Protein AF-A0AAP0NXP0-F1 (afdb_monomer_lite)

Radius of gyration: 33.5 Å; chains: 1; bounding box: 121×36×54 Å

Structure (mmCIF, N/CA/C/O backbone):
data_AF-A0AAP0NXP0-F1
#
_entry.id   AF-A0AAP0NXP0-F1
#
loop_
_atom_site.group_PDB
_atom_site.id
_atom_site.type_symbol
_atom_site.label_atom_id
_atom_site.label_alt_id
_atom_site.label_comp_id
_atom_site.label_asym_id
_atom_site.label_entity_id
_atom_site.label_seq_id
_atom_site.pdbx_PDB_ins_code
_atom_site.Cartn_x
_atom_site.Cartn_y
_atom_site.Cartn_z
_atom_site.occupancy
_atom_site.B_iso_or_equiv
_atom_site.auth_seq_id
_atom_site.auth_comp_id
_atom_site.auth_asym_id
_atom_site.auth_atom_id
_atom_site.pdbx_PDB_model_num
ATOM 1 N N . MET A 1 1 ? 29.592 8.473 13.192 1.00 38.12 1 MET A N 1
ATOM 2 C CA . MET A 1 1 ? 28.139 8.223 13.329 1.00 38.12 1 MET A CA 1
ATOM 3 C C . MET A 1 1 ? 27.803 7.054 12.417 1.00 38.12 1 MET A C 1
ATOM 5 O O . MET A 1 1 ? 28.050 7.174 11.227 1.00 38.12 1 MET A O 1
ATOM 9 N N . GLY A 1 2 ? 27.365 5.913 12.953 1.00 43.28 2 GLY A N 1
ATOM 10 C CA . GLY A 1 2 ? 27.017 4.746 12.135 1.00 43.28 2 GLY A CA 1
ATOM 11 C C . GLY A 1 2 ? 25.608 4.898 11.571 1.00 43.28 2 GLY A C 1
ATOM 12 O O . GLY A 1 2 ? 24.648 4.949 12.336 1.00 43.28 2 GLY A O 1
ATOM 13 N N . VAL A 1 3 ? 25.481 5.012 10.252 1.00 46.00 3 VAL A N 1
ATOM 14 C CA . VAL A 1 3 ? 24.191 4.896 9.564 1.00 46.00 3 VAL A CA 1
ATOM 15 C C . VAL A 1 3 ? 23.889 3.404 9.490 1.00 46.00 3 VAL A C 1
ATOM 17 O O . VAL A 1 3 ? 24.559 2.679 8.763 1.00 46.00 3 VAL A O 1
ATOM 20 N N . GLY A 1 4 ? 22.953 2.923 10.310 1.00 47.12 4 GLY A N 1
ATOM 21 C CA . GLY A 1 4 ? 22.489 1.541 10.207 1.00 47.12 4 GLY A CA 1
ATOM 22 C C . GLY A 1 4 ? 21.926 1.298 8.808 1.00 47.12 4 GLY A C 1
ATOM 23 O O . GLY A 1 4 ? 21.149 2.117 8.313 1.00 47.12 4 GLY A O 1
ATOM 24 N N . SER A 1 5 ? 22.345 0.209 8.163 1.00 49.41 5 SER A N 1
ATOM 25 C CA . SER A 1 5 ? 21.818 -0.188 6.858 1.00 49.41 5 SER A CA 1
ATOM 26 C C . SER A 1 5 ? 20.296 -0.361 6.949 1.00 49.41 5 SER A C 1
ATOM 28 O O . SER A 1 5 ? 19.814 -0.937 7.931 1.00 49.41 5 SER A O 1
ATOM 30 N N . PRO A 1 6 ? 19.516 0.136 5.974 1.00 58.66 6 PRO A N 1
ATOM 31 C CA . PRO A 1 6 ? 18.074 -0.044 5.996 1.00 58.66 6 PRO A CA 1
ATOM 32 C C . PRO A 1 6 ? 17.738 -1.539 5.971 1.00 58.66 6 PRO A C 1
ATOM 34 O O . PRO A 1 6 ? 18.286 -2.297 5.174 1.00 58.66 6 PRO A O 1
ATOM 37 N N . ILE A 1 7 ? 16.826 -1.972 6.841 1.00 62.41 7 ILE A N 1
ATOM 38 C CA . ILE A 1 7 ? 16.258 -3.319 6.751 1.00 62.41 7 ILE A CA 1
ATOM 39 C C . ILE A 1 7 ? 15.279 -3.295 5.577 1.00 62.41 7 ILE A C 1
ATOM 41 O O . ILE A 1 7 ? 14.253 -2.611 5.625 1.00 62.41 7 ILE A O 1
ATOM 45 N N . HIS A 1 8 ? 15.630 -3.998 4.504 1.00 68.88 8 HIS A N 1
ATOM 46 C CA . HIS A 1 8 ? 14.837 -4.072 3.284 1.00 68.88 8 HIS A CA 1
ATOM 47 C C . HIS A 1 8 ? 13.877 -5.264 3.347 1.00 68.88 8 HIS A C 1
ATOM 49 O O . HIS A 1 8 ? 14.287 -6.375 3.682 1.00 68.88 8 HIS A O 1
ATOM 55 N N . GLY A 1 9 ? 12.602 -5.041 3.014 1.00 73.75 9 GLY A N 1
ATOM 56 C CA . GLY A 1 9 ? 11.679 -6.141 2.733 1.00 73.75 9 GLY A CA 1
ATOM 57 C C . GLY A 1 9 ? 12.034 -6.860 1.421 1.00 73.75 9 GLY A C 1
ATOM 58 O O . GLY A 1 9 ? 12.839 -6.341 0.639 1.00 73.75 9 GLY A O 1
ATOM 59 N N . PRO A 1 10 ? 11.435 -8.034 1.149 1.00 83.94 10 PRO A N 1
ATOM 60 C CA . PRO A 1 10 ? 11.622 -8.726 -0.122 1.00 83.94 10 PRO A CA 1
ATOM 61 C C . PRO A 1 10 ? 11.192 -7.838 -1.298 1.00 83.94 10 PRO A C 1
ATOM 63 O O . PRO A 1 10 ? 10.231 -7.070 -1.200 1.00 83.94 10 PRO A O 1
ATOM 66 N N . SER A 1 11 ? 11.913 -7.945 -2.415 1.00 89.88 11 SER A N 1
ATOM 67 C CA . SER A 1 11 ? 11.573 -7.223 -3.645 1.00 89.88 11 SER A CA 1
ATOM 68 C C . SER A 1 11 ? 10.370 -7.876 -4.317 1.00 89.88 11 SER A C 1
ATOM 70 O O . SER A 1 11 ? 10.279 -9.100 -4.386 1.00 89.88 11 SER A O 1
ATOM 72 N N . ILE A 1 12 ? 9.449 -7.057 -4.819 1.00 93.25 12 ILE A N 1
ATOM 73 C CA . ILE A 1 12 ? 8.268 -7.501 -5.562 1.00 93.25 12 ILE A CA 1
ATOM 74 C C . ILE A 1 12 ? 8.449 -7.091 -7.017 1.00 93.25 12 ILE A C 1
ATOM 76 O O . ILE A 1 12 ? 8.585 -5.905 -7.309 1.00 93.25 12 ILE A O 1
ATOM 80 N N . TYR A 1 13 ? 8.443 -8.059 -7.928 1.00 94.50 13 TYR A N 1
ATOM 81 C CA . TYR A 1 13 ? 8.565 -7.795 -9.358 1.00 94.50 13 TYR A CA 1
ATOM 82 C C . TYR A 1 13 ? 7.247 -7.289 -9.941 1.00 94.50 13 TYR A C 1
ATOM 84 O O . TYR A 1 13 ? 6.171 -7.785 -9.610 1.00 94.50 13 TYR A O 1
ATOM 92 N N . LEU A 1 14 ? 7.346 -6.280 -10.802 1.00 93.75 14 LEU A N 1
ATOM 93 C CA . LEU A 1 14 ? 6.221 -5.672 -11.495 1.00 93.75 14 LEU A CA 1
ATOM 94 C C . LEU A 1 14 ? 6.257 -6.113 -12.953 1.00 93.75 14 LEU A C 1
ATOM 96 O O . LEU A 1 14 ? 7.233 -5.845 -13.659 1.00 93.75 14 LEU A O 1
ATOM 100 N N . ALA A 1 15 ? 5.193 -6.784 -13.383 1.00 94.19 15 ALA A N 1
ATOM 101 C CA . ALA A 1 15 ? 5.030 -7.246 -14.750 1.00 94.19 15 ALA A CA 1
ATOM 102 C C . ALA A 1 15 ? 3.886 -6.504 -15.447 1.00 94.19 15 ALA A C 1
ATOM 104 O O . ALA A 1 15 ? 2.864 -6.204 -14.828 1.00 94.19 15 ALA A O 1
ATOM 105 N N . SER A 1 16 ? 4.065 -6.237 -16.736 1.00 93.62 16 SER A N 1
ATOM 106 C CA . SER A 1 16 ? 3.032 -5.730 -17.639 1.00 93.62 16 SER A CA 1
ATOM 107 C C . SER A 1 16 ? 3.140 -6.500 -18.946 1.00 93.62 16 SER A C 1
ATOM 109 O O . SER A 1 16 ? 4.246 -6.763 -19.403 1.00 93.62 16 SER A O 1
ATOM 111 N N . GLU A 1 17 ? 2.007 -6.905 -19.520 1.00 95.25 17 GLU A N 1
ATOM 112 C CA . GLU A 1 17 ? 1.972 -7.652 -20.793 1.00 95.25 17 GLU A CA 1
ATOM 113 C C . GLU A 1 17 ? 2.834 -8.936 -20.794 1.00 95.25 17 GLU A C 1
ATOM 115 O O . GLU A 1 17 ? 3.349 -9.365 -21.819 1.00 95.25 17 GLU A O 1
ATOM 120 N N . GLY A 1 18 ? 2.996 -9.569 -19.625 1.00 93.81 18 GLY A N 1
ATOM 121 C CA . GLY A 1 18 ? 3.809 -10.781 -19.464 1.00 93.81 18 GLY A CA 1
ATOM 122 C C . GLY A 1 18 ? 5.320 -10.538 -19.350 1.00 93.81 18 GLY A C 1
ATOM 123 O O . GLY A 1 18 ? 6.060 -11.493 -19.126 1.00 93.81 18 GLY A O 1
ATOM 124 N N . GLU A 1 19 ? 5.787 -9.290 -19.433 1.00 94.81 19 GLU A N 1
ATOM 125 C CA . GLU A 1 19 ? 7.197 -8.916 -19.278 1.00 94.81 19 GLU A CA 1
ATOM 126 C C . GLU A 1 19 ? 7.449 -8.279 -17.902 1.00 94.81 19 GLU A C 1
ATOM 128 O O . GLU A 1 19 ? 6.686 -7.425 -17.444 1.00 94.81 19 GLU A O 1
ATOM 133 N N . ILE A 1 20 ? 8.537 -8.669 -17.225 1.00 95.75 20 ILE A N 1
ATOM 134 C CA . ILE A 1 20 ? 8.960 -8.034 -15.968 1.00 95.75 20 ILE A CA 1
ATOM 135 C C . ILE A 1 20 ? 9.642 -6.707 -16.299 1.00 95.75 20 ILE A C 1
ATOM 137 O O . ILE A 1 20 ? 10.770 -6.675 -16.788 1.00 95.75 20 ILE A O 1
ATOM 141 N N . MET A 1 21 ? 8.974 -5.602 -15.984 1.00 94.88 21 MET A N 1
ATOM 142 C CA . MET A 1 21 ? 9.464 -4.261 -16.308 1.00 94.88 21 MET A CA 1
ATOM 143 C C . MET A 1 21 ? 10.273 -3.632 -15.169 1.00 94.88 21 MET A C 1
ATOM 145 O O . MET A 1 21 ? 11.148 -2.796 -15.404 1.00 94.88 21 MET A O 1
ATOM 149 N N . GLY A 1 22 ? 9.993 -4.017 -13.922 1.00 95.25 22 GLY A N 1
ATOM 150 C CA . GLY A 1 22 ? 10.597 -3.373 -12.764 1.00 95.25 22 GLY A CA 1
ATOM 151 C C . GLY A 1 22 ? 10.518 -4.171 -11.473 1.00 95.25 22 GLY A C 1
ATOM 152 O O . GLY A 1 22 ? 9.931 -5.249 -11.401 1.00 95.25 22 GLY A O 1
ATOM 153 N N . GLU A 1 23 ? 11.104 -3.601 -10.430 1.00 96.44 23 GLU A N 1
ATOM 154 C CA . GLU A 1 23 ? 11.010 -4.077 -9.056 1.00 96.44 23 GLU A CA 1
ATOM 155 C C . GLU A 1 23 ? 10.461 -2.975 -8.145 1.00 96.44 23 GLU A C 1
ATOM 157 O O . GLU A 1 23 ? 10.728 -1.785 -8.328 1.00 96.44 23 GLU A O 1
ATOM 162 N N . ARG A 1 24 ? 9.696 -3.388 -7.136 1.00 95.75 24 ARG A N 1
ATOM 163 C CA . ARG A 1 24 ? 9.242 -2.563 -6.023 1.00 95.75 24 ARG A CA 1
ATOM 164 C C . ARG A 1 24 ? 9.875 -3.066 -4.734 1.00 95.75 24 ARG A C 1
ATOM 166 O O . ARG A 1 24 ? 9.723 -4.238 -4.389 1.00 95.75 24 ARG A O 1
ATOM 173 N N . ARG A 1 25 ? 10.491 -2.166 -3.970 1.00 93.75 25 ARG A N 1
ATOM 174 C CA . ARG A 1 25 ? 10.984 -2.421 -2.610 1.00 93.75 25 ARG A CA 1
ATOM 175 C C . ARG A 1 25 ? 10.234 -1.561 -1.608 1.00 93.75 25 ARG A C 1
ATOM 177 O O . ARG A 1 25 ? 10.026 -0.373 -1.837 1.00 93.75 25 ARG A O 1
ATOM 184 N N . SER A 1 26 ? 9.845 -2.153 -0.486 1.00 91.50 26 SER A N 1
ATOM 185 C CA . SER A 1 26 ? 9.224 -1.426 0.622 1.00 91.50 26 SER A CA 1
ATOM 186 C C . SER A 1 26 ? 10.246 -1.192 1.731 1.00 91.50 26 SER A C 1
ATOM 188 O O . SER A 1 26 ? 10.921 -2.116 2.188 1.00 91.50 26 SER A O 1
ATOM 190 N N . LEU A 1 27 ? 10.342 0.060 2.163 1.00 88.94 27 LEU A N 1
ATOM 191 C CA . LEU A 1 27 ? 11.265 0.553 3.175 1.00 88.94 27 LEU A CA 1
ATOM 192 C C . LEU A 1 27 ? 10.460 1.147 4.325 1.00 88.94 27 LEU A C 1
ATOM 194 O O . LEU A 1 27 ? 9.481 1.860 4.099 1.00 88.94 27 LEU A O 1
ATOM 198 N N . VAL A 1 28 ? 10.895 0.896 5.558 1.00 88.25 28 VAL A N 1
ATOM 199 C CA . VAL A 1 28 ? 10.309 1.523 6.745 1.00 88.25 28 VAL A CA 1
ATOM 200 C C . VAL A 1 28 ? 11.306 2.501 7.338 1.00 88.25 28 VAL A C 1
ATOM 202 O O . VAL A 1 28 ? 12.472 2.165 7.542 1.00 88.25 28 VAL A O 1
ATOM 205 N N . TYR A 1 29 ? 10.845 3.709 7.646 1.00 87.31 29 TYR A N 1
ATOM 206 C CA . TYR A 1 29 ? 11.685 4.696 8.307 1.00 87.31 29 TYR A CA 1
ATOM 207 C C . TYR A 1 29 ? 11.793 4.406 9.811 1.00 87.31 29 TYR A C 1
ATOM 209 O O . TYR A 1 29 ? 10.792 4.189 10.505 1.00 87.31 29 TYR A O 1
ATOM 217 N N . TYR A 1 30 ? 13.016 4.457 10.331 1.00 86.00 30 TYR A N 1
ATOM 218 C CA . TYR A 1 30 ? 13.315 4.333 11.755 1.00 86.00 30 TYR A CA 1
ATOM 219 C C . TYR A 1 30 ? 13.879 5.654 12.270 1.00 86.00 30 TYR A C 1
ATOM 221 O O . TYR A 1 30 ? 14.813 6.211 11.695 1.00 86.00 30 TYR A O 1
ATOM 229 N N . ASN A 1 31 ? 13.335 6.155 13.380 1.00 82.94 31 ASN A N 1
ATOM 230 C CA . ASN A 1 31 ? 13.863 7.364 13.999 1.00 82.94 31 ASN A CA 1
ATOM 231 C C . ASN A 1 31 ? 15.103 7.015 14.837 1.00 82.94 31 ASN A C 1
ATOM 233 O O . ASN A 1 31 ? 14.988 6.533 15.963 1.00 82.94 31 ASN A O 1
ATOM 237 N N . SER A 1 32 ? 16.290 7.259 14.282 1.00 71.25 32 SER A N 1
ATOM 238 C CA . SER A 1 32 ? 17.581 6.937 14.904 1.00 71.25 32 SER A CA 1
ATOM 239 C C . SER A 1 32 ? 18.058 7.956 15.946 1.00 71.25 32 SER A C 1
ATOM 241 O O . SER A 1 32 ? 19.076 7.731 16.597 1.00 71.25 32 SER A O 1
ATOM 243 N N . LYS A 1 33 ? 17.339 9.070 16.162 1.00 71.50 33 LYS A N 1
ATOM 244 C CA . LYS A 1 33 ? 17.771 10.116 17.111 1.00 71.50 33 LYS A CA 1
ATOM 245 C C . LYS A 1 33 ? 17.685 9.689 18.583 1.00 71.50 33 LYS A C 1
ATOM 247 O O . LYS A 1 33 ? 18.259 10.361 19.437 1.00 71.50 33 LYS A O 1
ATOM 252 N N . LYS A 1 34 ? 17.001 8.586 18.909 1.00 57.28 34 LYS A N 1
ATOM 253 C CA . LYS A 1 34 ? 16.916 8.054 20.278 1.00 57.28 34 LYS A CA 1
ATOM 254 C C . LYS A 1 34 ? 17.818 6.828 20.424 1.00 57.28 34 LYS A C 1
ATOM 256 O O . LYS A 1 34 ? 17.492 5.755 19.935 1.00 57.28 34 LYS A O 1
ATOM 261 N N . LYS A 1 35 ? 18.929 6.990 21.150 1.00 53.66 35 LYS A N 1
ATOM 262 C CA . LYS A 1 35 ? 19.991 5.986 21.377 1.00 53.66 35 LYS A CA 1
ATOM 263 C C . LYS A 1 35 ? 19.552 4.668 22.053 1.00 53.66 35 LYS A C 1
ATOM 265 O O . LYS A 1 35 ? 20.396 3.806 22.243 1.00 53.66 35 LYS A O 1
ATOM 270 N N . ILE A 1 36 ? 18.284 4.512 22.451 1.00 56.28 36 ILE A N 1
ATOM 271 C CA . ILE A 1 36 ? 17.829 3.414 23.333 1.00 56.28 36 ILE A CA 1
ATOM 272 C C . ILE A 1 36 ? 16.687 2.584 22.720 1.00 56.28 36 ILE A C 1
ATOM 274 O O . ILE A 1 36 ? 16.475 1.445 23.116 1.00 56.28 36 ILE A O 1
ATOM 278 N N . SER A 1 37 ? 15.987 3.085 21.700 1.00 57.84 37 SER A N 1
ATOM 279 C CA . SER A 1 37 ? 15.083 2.250 20.906 1.00 57.84 37 SER A CA 1
ATOM 280 C C . SER A 1 37 ? 14.867 2.863 19.528 1.00 57.84 37 SER A C 1
ATOM 282 O O . SER A 1 37 ? 14.369 3.983 19.389 1.00 57.84 37 SER A O 1
ATOM 284 N N . THR A 1 38 ? 15.233 2.123 18.482 1.00 67.94 38 THR A N 1
ATOM 285 C CA . THR A 1 38 ? 14.846 2.405 17.097 1.00 67.94 38 THR A CA 1
ATOM 286 C C . THR A 1 38 ? 13.346 2.163 16.974 1.00 67.94 38 THR A C 1
ATOM 288 O O . THR A 1 38 ? 12.889 1.128 16.492 1.00 67.94 38 THR A O 1
ATOM 291 N N . LYS A 1 39 ? 12.539 3.113 17.461 1.00 77.06 39 LYS A N 1
ATOM 292 C CA . LYS A 1 39 ? 11.087 3.033 17.318 1.00 77.06 39 LYS A CA 1
ATOM 293 C C . LYS A 1 39 ? 10.768 3.092 15.826 1.00 77.06 39 LYS A C 1
ATOM 295 O O . LYS A 1 39 ? 10.962 4.127 15.181 1.00 77.06 39 LYS A O 1
ATOM 300 N N . LYS A 1 40 ? 10.300 1.961 15.294 1.00 81.88 40 LYS A N 1
ATOM 301 C CA . LYS A 1 40 ? 9.745 1.845 13.945 1.00 81.88 40 LYS A CA 1
ATOM 302 C C . LYS A 1 40 ? 8.683 2.929 13.780 1.00 81.88 40 LYS A C 1
ATOM 304 O O . LYS A 1 40 ? 7.778 3.038 14.610 1.00 81.88 40 LYS A O 1
ATOM 309 N N . THR A 1 41 ? 8.825 3.774 12.766 1.00 85.56 41 THR A N 1
ATOM 310 C CA . THR A 1 41 ? 7.802 4.781 12.479 1.00 85.56 41 THR A CA 1
ATOM 311 C C . THR A 1 41 ? 6.716 4.187 11.589 1.00 85.56 41 THR A C 1
ATOM 313 O O . THR A 1 41 ? 6.856 3.082 11.063 1.00 85.56 41 THR A O 1
ATOM 316 N N . ARG A 1 42 ? 5.621 4.929 11.414 1.00 85.56 42 ARG A N 1
ATOM 317 C CA . ARG A 1 42 ? 4.562 4.570 10.466 1.00 85.56 42 ARG A CA 1
ATOM 318 C C . ARG A 1 42 ? 4.896 4.972 9.030 1.00 85.56 42 ARG A C 1
ATOM 320 O O . ARG A 1 42 ? 4.142 4.625 8.130 1.00 85.56 42 ARG A O 1
ATOM 327 N N . TRP A 1 43 ? 6.007 5.664 8.792 1.00 88.19 43 TRP A N 1
ATOM 328 C CA . TRP A 1 43 ? 6.395 6.091 7.455 1.00 88.19 43 TRP A CA 1
ATOM 329 C C . TRP A 1 43 ? 6.938 4.915 6.649 1.00 88.19 43 TRP A C 1
ATOM 331 O O . TRP A 1 43 ? 7.922 4.278 7.039 1.00 88.19 43 TRP A O 1
ATOM 341 N N . ILE A 1 44 ? 6.294 4.661 5.513 1.00 89.69 44 ILE A N 1
ATOM 342 C CA . ILE A 1 44 ? 6.748 3.713 4.505 1.00 89.69 44 ILE A CA 1
ATOM 343 C C . ILE A 1 44 ? 7.106 4.466 3.232 1.00 89.69 44 ILE A C 1
ATOM 345 O O . ILE A 1 44 ? 6.398 5.369 2.784 1.00 89.69 44 ILE A O 1
ATOM 349 N N . MET A 1 45 ? 8.209 4.043 2.629 1.00 93.81 45 MET A N 1
ATOM 350 C CA . MET A 1 45 ? 8.591 4.413 1.279 1.00 93.81 45 MET A CA 1
ATOM 351 C C . MET A 1 45 ? 8.539 3.160 0.413 1.00 93.81 45 MET A C 1
ATOM 353 O O . MET A 1 45 ? 9.137 2.142 0.747 1.00 93.81 45 MET A O 1
ATOM 357 N N . ASN A 1 46 ? 7.816 3.235 -0.696 1.00 93.81 46 ASN A N 1
ATOM 358 C CA . ASN A 1 46 ? 7.904 2.241 -1.754 1.00 93.81 46 ASN A CA 1
ATOM 359 C C . ASN A 1 46 ? 8.789 2.809 -2.855 1.00 93.81 46 ASN A C 1
ATOM 361 O O . ASN A 1 46 ? 8.435 3.818 -3.463 1.00 93.81 46 ASN A O 1
ATOM 365 N N . GLU A 1 47 ? 9.926 2.171 -3.072 1.00 94.94 47 GLU A N 1
ATOM 366 C CA . GLU A 1 47 ? 10.875 2.484 -4.127 1.00 94.94 47 GLU A CA 1
ATOM 367 C C . GLU A 1 47 ? 10.592 1.588 -5.333 1.00 94.94 47 GLU A C 1
ATOM 369 O O . GLU A 1 47 ? 10.426 0.377 -5.184 1.00 94.94 47 GLU A O 1
ATOM 374 N N . TYR A 1 48 ? 10.531 2.183 -6.517 1.00 95.62 48 TYR A N 1
ATOM 375 C CA . TYR A 1 48 ? 10.259 1.517 -7.782 1.00 95.62 48 TYR A CA 1
ATOM 376 C C . TYR A 1 48 ? 11.445 1.737 -8.717 1.00 95.62 48 TYR A C 1
ATOM 378 O O . TYR A 1 48 ? 11.859 2.879 -8.944 1.00 95.62 48 TYR A O 1
ATOM 386 N N . ARG A 1 49 ? 11.979 0.646 -9.266 1.00 94.75 49 ARG A N 1
ATOM 387 C CA . ARG A 1 49 ? 13.115 0.657 -10.192 1.00 94.75 49 ARG A CA 1
ATOM 388 C C . ARG A 1 49 ? 12.771 -0.110 -11.457 1.00 94.75 49 ARG A C 1
ATOM 390 O O . ARG A 1 49 ? 12.119 -1.148 -11.387 1.00 94.75 49 ARG A O 1
ATOM 397 N N . LEU A 1 50 ? 13.232 0.380 -12.601 1.00 93.62 50 LEU A N 1
ATOM 398 C CA . LEU A 1 50 ? 13.207 -0.385 -13.847 1.00 93.62 50 LEU A CA 1
ATOM 399 C C . LEU A 1 50 ? 14.385 -1.362 -13.852 1.00 93.62 50 LEU A C 1
ATOM 401 O O . LEU A 1 50 ? 15.495 -0.971 -13.498 1.00 93.62 50 LEU A O 1
ATOM 405 N N . LEU A 1 51 ? 14.156 -2.618 -14.245 1.00 91.06 51 LEU A N 1
ATOM 406 C CA . LEU A 1 51 ? 15.234 -3.618 -14.303 1.00 91.06 51 LEU A CA 1
ATOM 407 C C . LEU A 1 51 ? 16.117 -3.437 -15.540 1.00 91.06 51 LEU A C 1
ATOM 409 O O . LEU A 1 51 ? 17.330 -3.584 -15.456 1.00 91.06 51 LEU A O 1
ATOM 413 N N . ASN A 1 52 ? 15.504 -3.078 -16.668 1.00 87.19 52 ASN A N 1
ATOM 414 C CA . ASN A 1 52 ? 16.175 -2.872 -17.947 1.00 87.19 52 ASN A CA 1
ATOM 415 C C . ASN A 1 52 ? 15.721 -1.532 -18.544 1.00 87.19 52 ASN A C 1
ATOM 417 O O . ASN A 1 52 ? 14.899 -1.524 -19.466 1.00 87.19 52 ASN A O 1
ATOM 421 N N . PRO A 1 53 ? 16.172 -0.383 -18.002 1.00 80.81 53 PRO A N 1
ATOM 422 C CA . PRO A 1 53 ? 15.821 0.909 -18.574 1.00 80.81 53 PRO A CA 1
ATOM 423 C C . PRO A 1 53 ? 16.326 0.952 -20.020 1.00 80.81 53 PRO A C 1
ATOM 425 O O . PRO A 1 53 ? 17.531 0.917 -20.272 1.00 80.81 53 PRO A O 1
ATOM 428 N N . ARG A 1 54 ? 15.399 0.982 -20.987 1.00 77.94 54 ARG A N 1
ATOM 429 C CA . ARG A 1 54 ? 15.772 1.136 -22.395 1.00 77.94 54 ARG A CA 1
ATOM 430 C C . ARG A 1 54 ? 16.443 2.504 -22.542 1.00 77.94 54 ARG A C 1
ATOM 432 O O . ARG A 1 54 ? 15.877 3.489 -22.057 1.00 77.94 54 ARG A O 1
ATOM 439 N N . PRO A 1 55 ? 17.621 2.592 -23.182 1.00 72.62 55 PRO A N 1
ATOM 440 C CA . PRO A 1 55 ? 18.209 3.887 -23.469 1.00 72.62 55 PRO A CA 1
ATOM 441 C C . PRO A 1 55 ? 17.198 4.704 -24.286 1.00 72.62 55 PRO A C 1
ATOM 443 O O . PRO A 1 55 ? 16.524 4.138 -25.157 1.00 72.62 55 PRO A O 1
ATOM 446 N N . PRO A 1 56 ? 17.034 6.005 -23.996 1.00 70.81 56 PRO A N 1
ATOM 447 C CA . PRO A 1 56 ? 16.116 6.839 -24.752 1.00 70.81 56 PRO A CA 1
ATOM 448 C C . PRO A 1 56 ? 16.494 6.775 -26.234 1.00 70.81 56 PRO A C 1
ATOM 450 O O . PRO A 1 56 ? 17.647 6.988 -26.605 1.00 70.81 56 PRO A O 1
ATOM 453 N N . SER A 1 57 ? 15.515 6.475 -27.086 1.00 71.94 57 SER A N 1
ATOM 454 C CA . SER A 1 57 ? 15.697 6.378 -28.539 1.00 71.94 57 SER A CA 1
ATOM 455 C C . SER A 1 57 ? 16.054 7.719 -29.190 1.00 71.94 57 SER A C 1
ATOM 457 O O . SER A 1 57 ? 16.491 7.741 -30.337 1.00 71.94 57 SER A O 1
ATOM 459 N N . CYS A 1 58 ? 15.898 8.832 -28.463 1.00 67.56 58 CYS A N 1
ATOM 460 C CA . CYS A 1 58 ? 16.237 10.173 -28.918 1.00 67.56 58 CYS A CA 1
ATOM 461 C C . CYS A 1 58 ? 17.202 10.847 -27.917 1.00 67.56 58 CYS A C 1
ATOM 463 O O . CYS A 1 58 ? 16.836 11.027 -26.752 1.00 67.56 58 CYS A O 1
ATOM 465 N N . PRO A 1 59 ? 18.427 11.222 -28.331 1.00 63.81 59 PRO A N 1
ATOM 466 C CA . PRO A 1 59 ? 19.491 11.665 -27.425 1.00 63.81 59 PRO A CA 1
ATOM 467 C C . PRO A 1 59 ? 19.368 13.114 -26.920 1.00 63.81 59 PRO A C 1
ATOM 469 O O . PRO A 1 59 ? 20.280 13.594 -26.251 1.00 63.81 59 PRO A O 1
ATOM 472 N N . THR A 1 60 ? 18.303 13.853 -27.239 1.00 64.69 60 THR A N 1
ATOM 473 C CA . THR A 1 60 ? 18.425 15.317 -27.259 1.00 64.69 60 THR A CA 1
ATOM 474 C C . THR A 1 60 ? 18.167 16.082 -25.961 1.00 64.69 60 THR A C 1
ATOM 476 O O . THR A 1 60 ? 18.752 17.148 -25.848 1.00 64.69 60 THR A O 1
ATOM 479 N N . HIS A 1 61 ? 17.414 15.621 -24.950 1.00 60.09 61 HIS A N 1
ATOM 480 C CA . HIS A 1 61 ? 17.140 16.502 -23.783 1.00 60.09 61 HIS A CA 1
ATOM 481 C C . HIS A 1 61 ? 16.937 15.841 -22.407 1.00 60.09 61 HIS A C 1
ATOM 483 O O . HIS A 1 61 ? 16.577 16.539 -21.460 1.00 60.09 61 HIS A O 1
ATOM 489 N N . LEU A 1 62 ? 17.179 14.537 -22.241 1.00 59.19 62 LEU A N 1
ATOM 490 C CA . LEU A 1 62 ? 17.020 13.898 -20.927 1.00 59.19 62 LEU A CA 1
ATOM 491 C C . LEU A 1 62 ? 18.333 13.874 -20.122 1.00 59.19 62 LEU A C 1
ATOM 493 O O . LEU A 1 62 ? 19.412 13.787 -20.716 1.00 59.19 62 LEU A O 1
ATOM 497 N N . PRO A 1 63 ? 18.264 13.963 -18.776 1.00 57.91 63 PRO A N 1
ATOM 498 C CA . PRO A 1 63 ? 19.438 13.909 -17.912 1.00 57.91 63 PRO A CA 1
ATOM 499 C C . PRO A 1 63 ? 20.274 12.658 -18.197 1.00 57.91 63 PRO A C 1
ATOM 501 O O . PRO A 1 63 ? 19.730 11.569 -18.357 1.00 57.91 63 PRO A O 1
ATOM 504 N N . LYS A 1 64 ? 21.601 12.821 -18.207 1.00 61.34 64 LYS A N 1
ATOM 505 C CA . LYS A 1 64 ? 22.607 11.776 -18.482 1.00 61.34 64 LYS A CA 1
ATOM 506 C C . LYS A 1 64 ? 22.553 10.549 -17.564 1.00 61.34 64 LYS A C 1
ATOM 508 O O . LYS A 1 64 ? 23.292 9.604 -17.816 1.00 61.34 64 LYS A O 1
ATOM 513 N N . ASP A 1 65 ? 21.732 10.569 -16.519 1.00 66.88 65 ASP A N 1
ATOM 514 C CA . ASP A 1 65 ? 21.659 9.496 -15.538 1.00 66.88 65 ASP A CA 1
ATOM 515 C C . ASP A 1 65 ? 20.422 8.617 -15.804 1.00 66.88 65 ASP A C 1
ATOM 517 O O . ASP A 1 65 ? 19.295 9.070 -15.590 1.00 66.88 65 ASP A O 1
ATOM 521 N N . PRO A 1 66 ? 20.584 7.379 -16.309 1.00 67.69 66 PRO A N 1
ATOM 522 C CA . PRO A 1 66 ? 19.466 6.483 -16.615 1.00 67.69 66 PRO A CA 1
ATOM 523 C C . P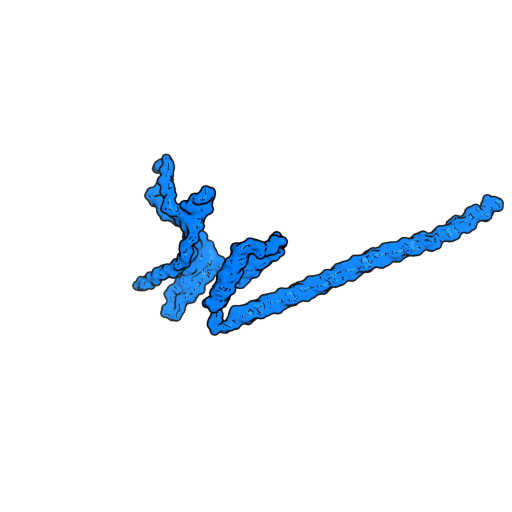RO A 1 66 ? 18.859 5.837 -15.358 1.00 67.69 66 PRO A C 1
ATOM 525 O O . PRO A 1 66 ? 17.889 5.086 -15.455 1.00 67.69 66 PRO A O 1
ATOM 528 N N . PHE A 1 67 ? 19.413 6.113 -14.175 1.00 77.81 67 PHE A N 1
ATOM 529 C CA . PHE A 1 67 ? 19.092 5.422 -12.927 1.00 77.81 67 PHE A CA 1
ATOM 530 C C . PHE A 1 67 ? 18.143 6.221 -12.032 1.00 77.81 67 PHE A C 1
ATOM 532 O O . PHE A 1 67 ? 18.384 6.409 -10.839 1.00 77.81 67 PHE A O 1
ATOM 539 N N . TRP A 1 68 ? 17.032 6.683 -12.601 1.00 87.88 68 TRP A N 1
ATOM 540 C CA . TRP A 1 68 ? 15.960 7.260 -11.796 1.00 87.88 68 TRP A CA 1
ATOM 541 C C . TRP A 1 68 ? 15.188 6.159 -11.077 1.00 87.88 68 TRP A C 1
ATOM 543 O O . TRP A 1 68 ? 14.895 5.099 -11.632 1.00 87.88 68 TRP A O 1
ATOM 553 N N . THR A 1 69 ? 14.824 6.439 -9.832 1.00 93.25 69 THR A N 1
ATOM 554 C CA . THR A 1 69 ? 13.888 5.622 -9.064 1.00 93.25 69 THR A CA 1
ATOM 555 C C . THR A 1 69 ? 12.652 6.459 -8.780 1.00 93.25 69 THR A C 1
ATOM 557 O O . THR A 1 69 ? 12.740 7.668 -8.550 1.00 93.25 69 THR A O 1
ATOM 560 N N . LEU A 1 70 ? 11.480 5.835 -8.836 1.00 94.25 70 LEU A N 1
ATOM 561 C CA . LEU A 1 70 ? 10.244 6.479 -8.416 1.00 94.25 70 LEU A CA 1
ATOM 562 C C . LEU A 1 70 ? 9.984 6.084 -6.966 1.00 94.25 70 LEU A C 1
ATOM 564 O O . LEU A 1 70 ? 9.977 4.902 -6.639 1.00 94.25 70 LEU A O 1
ATOM 568 N N . CYS A 1 71 ? 9.739 7.059 -6.097 1.00 95.75 71 CYS A N 1
ATOM 569 C CA . CYS A 1 71 ? 9.464 6.809 -4.685 1.00 95.75 71 CYS A CA 1
ATOM 570 C C . CYS A 1 71 ? 8.056 7.282 -4.326 1.00 95.75 71 CYS A C 1
ATOM 572 O O . CYS A 1 71 ? 7.711 8.445 -4.525 1.00 95.75 71 CYS A O 1
ATOM 574 N N . LYS A 1 72 ? 7.250 6.395 -3.735 1.00 94.00 72 LYS A N 1
ATOM 575 C CA . LYS A 1 72 ? 5.974 6.747 -3.101 1.00 94.00 72 LYS A CA 1
ATOM 576 C C . LYS A 1 72 ? 6.147 6.721 -1.592 1.00 94.00 72 LYS A C 1
ATOM 578 O O . LYS A 1 72 ? 6.326 5.650 -1.013 1.00 94.00 72 LYS A O 1
ATOM 583 N N . ILE A 1 73 ? 6.058 7.888 -0.970 1.00 93.31 73 ILE A N 1
ATOM 584 C CA . ILE A 1 73 ? 6.121 8.045 0.483 1.00 93.31 73 ILE A CA 1
ATOM 585 C C . ILE A 1 73 ? 4.699 8.176 1.015 1.00 93.31 73 ILE A C 1
ATOM 587 O O . ILE A 1 73 ? 3.879 8.897 0.449 1.00 93.31 73 ILE A O 1
ATOM 591 N N . GLY A 1 74 ? 4.407 7.478 2.103 1.00 91.44 74 GLY A N 1
ATOM 592 C CA . GLY A 1 74 ? 3.150 7.633 2.813 1.00 91.44 74 GLY A CA 1
ATOM 593 C C . GLY A 1 74 ? 3.253 7.139 4.243 1.00 91.44 74 GLY A C 1
ATOM 594 O O . GLY A 1 74 ? 4.161 6.388 4.608 1.00 91.44 74 GLY A O 1
ATOM 595 N N . GLU A 1 75 ? 2.297 7.549 5.059 1.00 90.69 75 GLU A N 1
ATOM 596 C CA . GLU A 1 75 ? 2.081 6.901 6.339 1.00 90.69 75 GLU A CA 1
ATOM 597 C C . GLU A 1 75 ? 1.298 5.609 6.119 1.00 90.69 75 GLU A C 1
ATOM 599 O O . GLU A 1 75 ? 0.297 5.568 5.405 1.00 90.69 75 GLU A O 1
ATOM 604 N N . THR A 1 76 ? 1.749 4.535 6.754 1.00 79.25 76 THR A N 1
ATOM 605 C CA . THR A 1 76 ? 0.911 3.356 6.925 1.00 79.25 76 THR A CA 1
ATOM 606 C C . THR A 1 76 ? -0.278 3.728 7.774 1.00 79.25 76 THR A C 1
ATOM 608 O O . THR A 1 76 ? -0.139 4.201 8.908 1.00 79.25 76 THR A O 1
ATOM 611 N N . GLU A 1 77 ? -1.465 3.471 7.242 1.00 73.38 77 GLU A N 1
ATOM 612 C CA . GLU A 1 77 ? -2.643 3.295 8.076 1.00 73.38 77 GLU A CA 1
ATOM 613 C C . GLU A 1 77 ? -2.325 2.219 9.119 1.00 73.38 77 GLU A C 1
ATOM 615 O O . GLU A 1 77 ? -1.543 1.303 8.841 1.00 73.38 77 GLU A O 1
ATOM 620 N N . GLU A 1 78 ? -2.855 2.348 10.342 1.00 68.38 78 GLU A N 1
ATOM 621 C CA . GLU A 1 78 ? -2.637 1.291 11.331 1.00 68.38 78 GLU A CA 1
ATOM 622 C C . GLU A 1 78 ? -3.033 -0.045 10.691 1.00 68.38 78 GLU A C 1
ATOM 624 O O . GLU A 1 78 ? -4.041 -0.076 9.978 1.00 68.38 78 GLU A O 1
ATOM 629 N N . PRO A 1 79 ? -2.283 -1.137 10.922 1.00 65.88 79 PRO A N 1
ATOM 630 C CA . PRO A 1 79 ? -2.594 -2.441 10.339 1.00 65.88 79 PRO A CA 1
ATOM 631 C C . PRO A 1 79 ? -4.084 -2.799 10.466 1.00 65.88 79 PRO A C 1
ATOM 633 O O . PRO A 1 79 ? -4.682 -3.317 9.531 1.00 65.88 79 PRO A O 1
ATOM 636 N N . LEU A 1 80 ? -4.713 -2.402 11.578 1.00 59.97 80 LEU A N 1
ATOM 637 C CA . LEU A 1 80 ? -6.151 -2.523 11.839 1.00 59.97 80 LEU A CA 1
ATOM 638 C C . LEU A 1 80 ? -7.049 -1.740 10.878 1.00 59.97 80 LEU A C 1
ATOM 640 O O . LEU A 1 80 ? -8.064 -2.264 10.438 1.00 59.97 80 LEU A O 1
ATOM 644 N N . VAL A 1 81 ? -6.696 -0.508 10.521 1.00 64.88 81 VAL A N 1
ATOM 645 C CA . VAL A 1 81 ? -7.474 0.304 9.573 1.00 64.88 81 VAL A CA 1
ATOM 646 C C . VAL A 1 81 ? -7.378 -0.285 8.166 1.00 64.88 81 VAL A C 1
ATOM 648 O O . VAL A 1 81 ? -8.390 -0.380 7.472 1.00 64.88 81 VAL A O 1
ATOM 651 N N . MET A 1 82 ? -6.189 -0.753 7.777 1.00 64.75 82 MET A N 1
ATOM 652 C CA . MET A 1 82 ? -5.978 -1.427 6.494 1.00 64.75 82 MET A CA 1
ATOM 653 C C . MET A 1 82 ? -6.787 -2.733 6.418 1.00 64.75 82 MET A C 1
ATOM 655 O O . MET A 1 82 ? -7.456 -2.988 5.417 1.00 64.75 82 MET A O 1
ATOM 659 N N . MET A 1 83 ? -6.809 -3.504 7.513 1.00 62.28 83 MET A N 1
ATOM 660 C CA . MET A 1 83 ? -7.646 -4.699 7.662 1.00 62.28 83 MET A CA 1
ATOM 661 C C . MET A 1 83 ? -9.136 -4.384 7.542 1.00 62.28 83 MET A C 1
ATOM 663 O O . MET A 1 83 ? -9.825 -4.990 6.726 1.00 62.28 83 MET A O 1
ATOM 667 N N . ILE A 1 84 ? -9.640 -3.421 8.317 1.00 66.88 84 ILE A N 1
ATOM 668 C CA . ILE A 1 84 ? -11.060 -3.046 8.305 1.00 66.88 84 ILE A CA 1
ATOM 669 C C . ILE A 1 84 ? -11.477 -2.614 6.897 1.00 66.88 84 ILE A C 1
ATOM 671 O O . ILE A 1 84 ? -12.502 -3.069 6.397 1.00 66.88 84 ILE A O 1
ATOM 675 N N . LYS A 1 85 ? -10.668 -1.802 6.208 1.00 65.69 85 LYS A N 1
ATOM 676 C CA . LYS A 1 85 ? -10.953 -1.407 4.822 1.00 65.69 85 LYS A CA 1
ATOM 677 C C . LYS A 1 85 ? -10.967 -2.595 3.867 1.00 65.69 85 LYS A C 1
ATOM 679 O O . LYS A 1 85 ? -11.848 -2.647 3.013 1.00 65.69 85 LYS A O 1
ATOM 684 N N . PHE A 1 86 ? -10.047 -3.548 4.005 1.00 64.25 86 PHE A N 1
ATOM 685 C CA . PHE A 1 86 ? -10.022 -4.744 3.162 1.00 64.25 86 PHE A CA 1
ATOM 686 C C . PHE A 1 86 ? -11.266 -5.620 3.365 1.00 64.25 86 PHE A C 1
ATOM 688 O O . PHE A 1 86 ? -11.912 -5.995 2.385 1.00 64.25 86 PHE A O 1
ATOM 695 N N . PHE A 1 87 ? -11.654 -5.882 4.618 1.00 64.38 87 PHE A N 1
ATOM 696 C CA . PHE A 1 87 ? -12.873 -6.631 4.938 1.00 64.38 87 PHE A CA 1
ATOM 697 C C . PHE A 1 87 ? -14.131 -5.907 4.453 1.00 64.38 87 PHE A C 1
ATOM 699 O O . PHE A 1 87 ? -14.977 -6.526 3.818 1.00 64.38 87 PHE A O 1
ATOM 706 N N . LEU A 1 88 ? -14.234 -4.592 4.667 1.00 67.88 88 LEU A N 1
ATOM 707 C CA . LEU A 1 88 ? -15.367 -3.797 4.186 1.00 67.88 88 LEU A CA 1
ATOM 708 C C . LEU A 1 88 ? -15.437 -3.741 2.652 1.00 67.88 88 LEU A C 1
ATOM 710 O O . LEU A 1 88 ? -16.529 -3.749 2.088 1.00 67.88 88 LEU A O 1
ATOM 714 N N . THR A 1 89 ? -14.290 -3.704 1.969 1.00 66.62 89 THR A N 1
ATOM 715 C CA . THR A 1 89 ? -14.232 -3.712 0.498 1.00 66.62 89 THR A CA 1
ATOM 716 C C . THR A 1 89 ? -14.601 -5.090 -0.055 1.00 66.62 89 THR A C 1
ATOM 718 O O . THR A 1 89 ? -15.388 -5.168 -0.991 1.00 66.62 89 THR A O 1
ATOM 721 N N . SER A 1 90 ? -14.117 -6.170 0.567 1.00 62.94 90 SER A N 1
ATOM 722 C CA . SER A 1 90 ? -14.439 -7.553 0.179 1.00 62.94 90 SER A CA 1
ATOM 723 C C . SER A 1 90 ? -15.895 -7.927 0.475 1.00 62.94 90 SER A C 1
ATOM 725 O O . SER A 1 90 ? -16.530 -8.615 -0.315 1.00 62.94 90 SER A O 1
ATOM 727 N N . ALA A 1 91 ? -16.460 -7.445 1.586 1.00 61.19 91 ALA A N 1
ATOM 728 C CA . ALA A 1 91 ? -17.871 -7.652 1.913 1.00 61.19 91 ALA A CA 1
ATOM 729 C C . ALA A 1 91 ? -18.800 -6.925 0.926 1.00 61.19 91 ALA A C 1
ATOM 731 O O . ALA A 1 91 ? -19.869 -7.433 0.596 1.00 61.19 91 ALA A O 1
ATOM 732 N N . ARG A 1 92 ? -18.384 -5.758 0.414 1.00 61.72 92 ARG A N 1
ATOM 733 C CA . ARG A 1 92 ? -19.150 -4.989 -0.579 1.00 61.72 92 ARG A CA 1
ATOM 734 C C . ARG A 1 92 ? -19.183 -5.621 -1.965 1.00 61.72 92 ARG A C 1
ATOM 736 O O . ARG A 1 92 ? -20.128 -5.358 -2.701 1.00 61.72 92 ARG A O 1
ATOM 743 N N . THR A 1 93 ? -18.191 -6.424 -2.343 1.00 59.84 93 THR A N 1
ATOM 744 C CA . THR A 1 93 ? -18.127 -6.975 -3.704 1.00 59.84 93 THR A CA 1
ATOM 745 C C . THR A 1 93 ? -18.937 -8.256 -3.903 1.00 59.84 93 THR A C 1
ATOM 747 O O . THR A 1 93 ? -18.980 -8.733 -5.031 1.00 59.84 93 THR A O 1
ATOM 750 N N . HIS A 1 94 ? -19.612 -8.797 -2.875 1.00 47.38 94 HIS A N 1
ATOM 751 C CA . HIS A 1 94 ? -20.549 -9.942 -2.943 1.00 47.38 94 HIS A CA 1
ATOM 752 C C . HIS A 1 94 ? -20.072 -11.204 -3.698 1.00 47.38 94 HIS A C 1
ATOM 754 O O . HIS A 1 94 ? -20.829 -12.163 -3.850 1.00 47.38 94 HIS A O 1
ATOM 760 N N . LEU A 1 95 ? -18.808 -11.274 -4.103 1.00 47.38 95 LEU A N 1
ATOM 761 C CA . LEU A 1 95 ? -18.182 -12.469 -4.634 1.00 47.38 95 LEU A CA 1
ATOM 762 C C . LEU A 1 95 ? -17.445 -13.125 -3.478 1.00 47.38 95 LEU A C 1
ATOM 764 O O . LEU A 1 95 ? -16.370 -12.693 -3.066 1.00 47.38 95 LEU A O 1
ATOM 768 N N . ALA A 1 96 ? -18.074 -14.162 -2.929 1.00 51.75 96 ALA A N 1
ATOM 769 C CA . ALA A 1 96 ? -17.463 -15.057 -1.962 1.00 51.75 96 ALA A CA 1
ATOM 770 C C . ALA A 1 96 ? -16.022 -15.414 -2.389 1.00 51.75 96 ALA A C 1
ATOM 772 O O . ALA A 1 96 ? -15.788 -15.659 -3.579 1.00 51.75 96 ALA A O 1
ATOM 773 N N . PRO A 1 97 ? -15.061 -15.495 -1.452 1.00 47.84 97 PRO A N 1
ATOM 774 C CA . PRO A 1 97 ? -13.673 -15.814 -1.758 1.00 47.84 97 PRO A CA 1
ATOM 775 C C . PRO A 1 97 ? -13.568 -17.288 -2.168 1.00 47.84 97 PRO A C 1
ATOM 777 O O . PRO A 1 97 ? -13.282 -18.166 -1.359 1.00 47.84 97 PRO A O 1
ATOM 780 N N . ARG A 1 98 ? -13.854 -17.583 -3.438 1.00 50.78 98 ARG A N 1
ATOM 781 C CA . ARG A 1 98 ? -13.668 -18.912 -4.039 1.00 50.78 98 ARG A CA 1
ATOM 782 C C . ARG A 1 98 ? -12.285 -19.087 -4.663 1.00 50.78 98 ARG A C 1
ATOM 784 O O . ARG A 1 98 ? -11.962 -20.188 -5.097 1.00 50.78 98 ARG A O 1
ATOM 791 N N . THR A 1 99 ? -11.461 -18.043 -4.705 1.00 60.75 99 THR A N 1
ATOM 792 C CA . THR A 1 99 ? -10.113 -18.121 -5.271 1.00 60.75 99 THR A CA 1
ATOM 793 C C . THR A 1 99 ? -9.095 -18.539 -4.207 1.00 60.75 99 THR A C 1
ATOM 795 O O . THR A 1 99 ? -9.133 -18.102 -3.055 1.00 60.75 99 THR A O 1
ATOM 798 N N . SER A 1 100 ? -8.165 -19.411 -4.599 1.00 58.03 100 SER A N 1
ATOM 799 C CA . SER A 1 100 ? -7.036 -19.884 -3.782 1.00 58.03 100 SER A CA 1
ATOM 800 C C . SER A 1 100 ? -6.176 -18.742 -3.229 1.00 58.03 100 SER A C 1
ATOM 802 O O . SER A 1 100 ? -5.575 -18.872 -2.165 1.00 58.03 100 SER A O 1
ATOM 804 N N . GLU A 1 101 ? -6.172 -17.598 -3.905 1.00 51.47 101 GLU A N 1
ATOM 805 C CA . GLU A 1 101 ? -5.412 -16.410 -3.533 1.00 51.47 101 GLU A CA 1
ATOM 806 C C . GLU A 1 101 ? -5.945 -15.720 -2.270 1.00 51.47 101 GLU A C 1
ATOM 808 O O . GLU A 1 101 ? -5.163 -15.363 -1.391 1.00 51.47 101 GLU A O 1
ATOM 813 N N . ALA A 1 102 ? -7.270 -15.637 -2.098 1.00 53.97 102 ALA A N 1
ATOM 814 C CA . ALA A 1 102 ? -7.871 -15.097 -0.877 1.00 53.97 102 ALA A CA 1
ATOM 815 C C . ALA A 1 102 ? -7.545 -15.967 0.353 1.00 53.97 102 ALA A C 1
ATOM 817 O O . ALA A 1 102 ? -7.332 -15.454 1.452 1.00 53.97 102 ALA A O 1
ATOM 818 N N . ARG A 1 103 ? -7.437 -17.290 0.160 1.00 53.72 103 ARG A N 1
ATOM 819 C CA . ARG A 1 103 ? -7.007 -18.235 1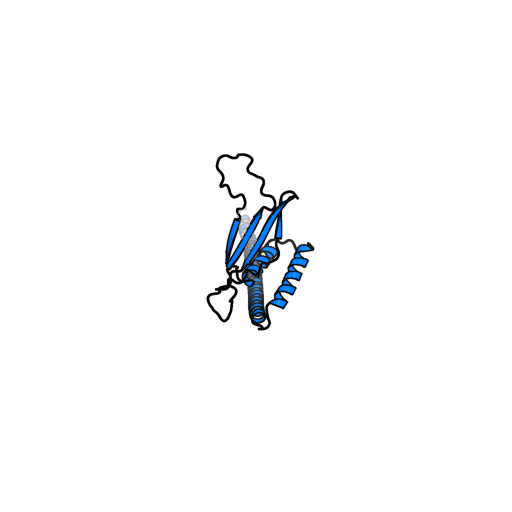.203 1.00 53.72 103 ARG A CA 1
ATOM 820 C C . ARG A 1 103 ? -5.535 -18.070 1.567 1.00 53.72 103 ARG A C 1
ATOM 822 O O . ARG A 1 103 ? -5.213 -18.062 2.750 1.00 53.72 103 ARG A O 1
ATOM 829 N N . LEU A 1 104 ? -4.654 -17.913 0.581 1.00 55.56 104 LEU A N 1
ATOM 830 C CA . LEU A 1 104 ? -3.224 -17.691 0.824 1.00 55.56 104 LEU A CA 1
ATOM 831 C C . LEU A 1 104 ? -2.970 -16.348 1.522 1.00 55.56 104 LEU A C 1
ATOM 833 O O . LEU A 1 104 ? -2.141 -16.277 2.426 1.00 55.56 104 LEU A O 1
ATOM 837 N N . GLN A 1 105 ? -3.736 -15.310 1.181 1.00 54.97 105 GLN A N 1
ATOM 838 C CA . GLN A 1 105 ? -3.665 -14.013 1.858 1.00 54.97 105 GLN A CA 1
ATOM 839 C C . GLN A 1 105 ? -4.213 -14.075 3.294 1.00 54.97 105 GLN A C 1
ATOM 841 O O . GLN A 1 105 ? -3.613 -13.490 4.195 1.00 54.97 105 GLN A O 1
ATOM 846 N N . ALA A 1 106 ? -5.280 -14.845 3.545 1.00 54.66 106 ALA A N 1
ATOM 847 C CA . ALA A 1 106 ? -5.772 -15.117 4.899 1.00 54.66 106 ALA A CA 1
ATOM 848 C C . ALA A 1 106 ? -4.774 -15.941 5.737 1.00 54.66 106 ALA A C 1
ATOM 850 O O . ALA A 1 106 ? -4.636 -15.716 6.937 1.00 54.66 106 ALA A O 1
ATOM 851 N N . TYR A 1 107 ? -4.041 -16.863 5.112 1.00 52.28 107 TYR A N 1
ATOM 852 C CA . TYR A 1 107 ? -3.007 -17.642 5.790 1.00 52.28 107 TYR A CA 1
ATOM 853 C C . TYR A 1 107 ? -1.793 -16.776 6.149 1.00 52.28 107 TYR A C 1
ATOM 855 O O . TYR A 1 107 ? -1.340 -16.805 7.291 1.00 52.28 107 TYR A O 1
ATOM 863 N N . TRP A 1 108 ? -1.331 -15.929 5.217 1.00 60.25 108 TRP A N 1
ATOM 864 C CA . TRP A 1 108 ? -0.276 -14.944 5.484 1.00 60.25 108 TRP A CA 1
ATOM 865 C C . TRP A 1 108 ? -0.679 -13.992 6.620 1.00 60.25 108 TRP A C 1
ATOM 867 O O . TRP A 1 108 ? 0.129 -13.671 7.491 1.00 60.25 108 TRP A O 1
ATOM 877 N N . PHE A 1 109 ? -1.958 -13.611 6.666 1.00 58.91 109 PHE A N 1
ATOM 878 C CA . PHE A 1 109 ? -2.555 -12.834 7.746 1.00 58.91 109 PHE A CA 1
ATOM 879 C C . PHE A 1 109 ? -2.484 -13.543 9.108 1.00 58.91 109 PHE A C 1
ATOM 881 O O . PHE A 1 109 ? -1.962 -12.949 10.050 1.00 58.91 109 PHE A O 1
ATOM 888 N N . ILE A 1 110 ? -2.911 -14.808 9.212 1.00 53.53 110 ILE A N 1
ATOM 889 C CA . ILE A 1 110 ? -2.823 -15.588 10.463 1.00 53.53 110 ILE A CA 1
ATOM 890 C C . ILE A 1 110 ? -1.365 -15.700 10.930 1.00 53.53 110 ILE A C 1
ATOM 892 O O . ILE A 1 110 ? -1.075 -15.455 12.097 1.00 53.53 110 ILE A O 1
ATOM 896 N N . THR A 1 111 ? -0.426 -15.958 10.018 1.00 54.84 111 THR A N 1
ATOM 897 C CA . THR A 1 111 ? 1.001 -16.043 10.374 1.00 54.84 111 THR A CA 1
ATOM 898 C C . THR A 1 111 ? 1.621 -14.698 10.762 1.00 54.84 111 THR A C 1
ATOM 900 O O . THR A 1 111 ? 2.592 -14.668 11.511 1.00 54.84 111 THR A O 1
ATOM 903 N N . THR A 1 112 ? 1.076 -13.576 10.279 1.00 55.97 112 THR A N 1
ATOM 904 C CA . THR A 1 112 ? 1.566 -12.230 10.629 1.00 55.97 112 THR A CA 1
ATOM 905 C C . THR A 1 112 ? 0.977 -11.745 11.956 1.00 55.97 112 THR A C 1
ATOM 907 O O . THR A 1 112 ? 1.635 -10.997 12.675 1.00 55.97 112 THR A O 1
ATOM 910 N N . LEU A 1 113 ? -0.238 -12.185 12.305 1.00 54.03 113 LEU A N 1
ATOM 911 C CA . LEU A 1 113 ? -0.836 -11.955 13.623 1.00 54.03 113 LEU A CA 1
ATOM 912 C C . LEU A 1 113 ? -0.026 -12.620 14.738 1.00 54.03 113 LEU A C 1
ATOM 914 O O . LEU A 1 113 ? 0.211 -11.993 15.766 1.00 54.03 113 LEU A O 1
ATOM 918 N N . ASP A 1 114 ? 0.439 -13.844 14.497 1.00 50.12 114 ASP A N 1
ATOM 919 C CA . ASP A 1 114 ? 1.211 -14.634 15.463 1.00 50.12 114 ASP A CA 1
ATOM 920 C C . ASP A 1 114 ? 2.585 -14.005 15.776 1.00 50.12 114 ASP A C 1
ATOM 922 O O . ASP A 1 114 ? 3.119 -14.141 16.869 1.00 50.12 114 ASP A O 1
ATOM 926 N N . GLN A 1 115 ? 3.142 -13.231 14.836 1.00 52.84 115 GLN A N 1
ATOM 927 C CA . GLN A 1 115 ? 4.435 -12.550 14.996 1.00 52.84 115 GLN A CA 1
ATOM 928 C C . GLN A 1 115 ? 4.347 -11.182 15.695 1.00 52.84 115 GLN A C 1
ATOM 930 O O . GLN A 1 115 ? 5.380 -10.548 15.919 1.00 52.84 115 GLN A O 1
ATOM 935 N N . LEU A 1 116 ? 3.143 -10.675 15.987 1.00 54.31 116 LEU A N 1
ATOM 936 C CA . LEU A 1 116 ? 2.943 -9.284 16.410 1.00 54.31 116 LEU A CA 1
ATOM 937 C C . LEU A 1 116 ? 2.565 -9.084 17.884 1.00 54.31 116 LEU A C 1
ATOM 939 O O . LEU A 1 116 ? 2.453 -7.920 18.279 1.00 54.31 116 LEU A O 1
ATOM 943 N N . ASP A 1 117 ? 2.401 -10.125 18.712 1.00 49.50 117 ASP A N 1
ATOM 944 C CA . ASP A 1 117 ? 1.958 -9.898 20.097 1.00 49.50 117 ASP A CA 1
ATOM 945 C C . ASP A 1 117 ? 2.527 -10.861 21.159 1.00 49.50 117 ASP A C 1
ATOM 947 O O . ASP A 1 117 ? 1.909 -11.860 21.504 1.00 49.50 117 ASP A O 1
ATOM 951 N N . ASP A 1 118 ? 3.634 -10.458 21.796 1.00 54.91 118 ASP A N 1
ATOM 952 C CA . ASP A 1 118 ? 4.021 -10.948 23.133 1.00 54.91 118 ASP A CA 1
ATOM 953 C C . ASP A 1 118 ? 3.249 -10.229 24.271 1.00 54.91 118 ASP A C 1
ATOM 955 O O . ASP A 1 118 ? 3.364 -10.603 25.435 1.00 54.91 118 ASP A O 1
ATOM 959 N N . ASN A 1 119 ? 2.466 -9.172 23.988 1.00 56.31 119 ASN A N 1
ATOM 960 C CA . ASN A 1 119 ? 1.966 -8.237 25.014 1.00 56.31 119 ASN A CA 1
ATOM 961 C C . ASN A 1 119 ? 0.431 -8.180 25.176 1.00 56.31 119 ASN A C 1
ATOM 963 O O . ASN A 1 119 ? -0.081 -7.356 25.947 1.00 56.31 119 ASN A O 1
ATOM 967 N N . GLY A 1 120 ? -0.333 -9.019 24.469 1.00 58.94 120 GLY A N 1
ATOM 968 C CA . GLY A 1 120 ? -1.799 -9.115 24.570 1.00 58.94 120 GLY A CA 1
ATOM 969 C C . GLY A 1 120 ? -2.555 -7.802 24.301 1.00 58.94 120 GLY A C 1
ATOM 970 O O . GLY A 1 120 ? -3.719 -7.635 24.689 1.00 58.94 120 GLY A O 1
ATOM 971 N N . ALA A 1 121 ? -1.901 -6.806 23.703 1.00 66.75 121 ALA A N 1
ATOM 972 C CA . ALA A 1 121 ? -2.509 -5.514 23.397 1.00 66.75 121 ALA A CA 1
ATOM 973 C C . ALA A 1 121 ? -3.381 -5.607 22.139 1.00 66.75 121 ALA A C 1
ATOM 975 O O . ALA A 1 121 ? -4.379 -4.890 22.018 1.00 66.75 121 ALA A O 1
ATOM 976 N N . MET A 1 122 ? -3.034 -6.510 21.222 1.00 66.62 122 MET A N 1
ATOM 977 C CA . MET A 1 122 ? -3.771 -6.727 19.988 1.00 66.62 122 MET A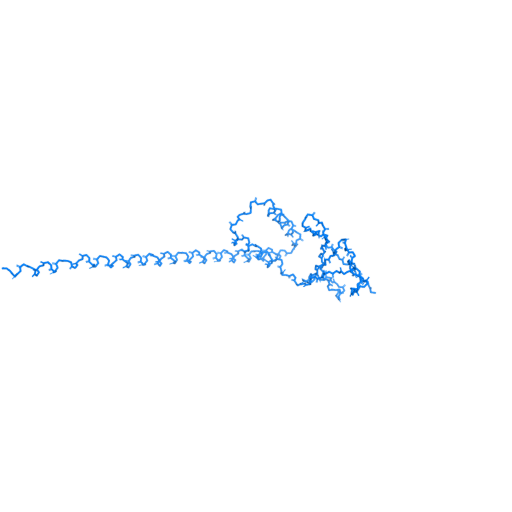 CA 1
ATOM 978 C C . MET A 1 122 ? -5.063 -7.498 20.240 1.00 66.62 122 MET A C 1
ATOM 980 O O . MET A 1 122 ? -6.106 -7.101 19.723 1.00 66.62 122 MET A O 1
ATOM 984 N N . MET A 1 123 ? -5.028 -8.511 21.110 1.00 68.69 123 MET A N 1
ATOM 985 C CA . MET A 1 123 ? -6.228 -9.262 21.498 1.00 68.69 123 MET A CA 1
ATOM 986 C C . MET A 1 123 ? -7.301 -8.363 22.118 1.00 68.69 123 MET A C 1
ATOM 988 O O . MET A 1 123 ? -8.472 -8.467 21.769 1.00 68.69 123 MET A O 1
ATOM 992 N N . ARG A 1 124 ? -6.910 -7.387 22.947 1.00 72.75 124 ARG A N 1
ATOM 993 C CA . ARG A 1 124 ? -7.850 -6.394 23.499 1.00 72.75 124 ARG A CA 1
ATOM 994 C C . ARG A 1 124 ? -8.471 -5.496 22.426 1.00 72.75 124 ARG A C 1
ATOM 996 O O . ARG A 1 124 ? -9.653 -5.169 22.509 1.00 72.75 124 ARG A O 1
ATOM 1003 N N . LYS A 1 125 ? -7.699 -5.106 21.405 1.00 66.06 125 LYS A N 1
ATOM 1004 C CA . LYS A 1 125 ? -8.225 -4.336 20.267 1.00 66.06 125 LYS A CA 1
ATOM 1005 C C . LYS A 1 125 ? -9.155 -5.179 19.389 1.00 66.06 125 LYS A C 1
ATOM 1007 O O . LYS A 1 125 ? -10.149 -4.645 18.907 1.00 66.06 125 LYS A O 1
ATOM 1012 N N . LEU A 1 126 ? -8.854 -6.464 19.194 1.00 70.88 126 LEU A N 1
ATOM 1013 C CA . LEU A 1 126 ? -9.715 -7.394 18.461 1.00 70.88 126 LEU A CA 1
ATOM 1014 C C . LEU A 1 126 ? -11.040 -7.622 19.187 1.00 70.88 126 LEU A C 1
ATOM 1016 O O . LEU A 1 126 ? -12.082 -7.521 18.546 1.00 70.88 126 LEU A O 1
ATOM 1020 N N . GLU A 1 127 ? -11.020 -7.817 20.507 1.00 75.44 127 GLU A N 1
ATOM 1021 C CA . GLU A 1 127 ? -12.255 -7.982 21.282 1.00 75.44 127 GLU A CA 1
ATOM 1022 C C . GLU A 1 127 ? -13.118 -6.716 21.220 1.00 75.44 127 GLU A C 1
ATOM 1024 O O . GLU A 1 127 ? -14.314 -6.789 20.960 1.00 75.44 127 GLU A O 1
ATOM 1029 N N . MET A 1 128 ? -12.503 -5.531 21.316 1.00 76.19 128 MET A N 1
ATOM 1030 C CA . MET A 1 128 ? -13.213 -4.260 21.134 1.00 76.19 128 MET A CA 1
ATOM 1031 C C . MET A 1 128 ? -13.861 -4.141 19.741 1.00 76.19 128 MET A C 1
ATOM 1033 O O . MET A 1 128 ? -14.976 -3.631 19.616 1.00 76.19 128 MET A O 1
ATOM 1037 N N . ILE A 1 129 ? -13.173 -4.583 18.682 1.00 70.94 129 ILE A N 1
ATOM 1038 C CA . ILE A 1 129 ? -13.724 -4.576 17.319 1.00 70.94 129 ILE A CA 1
ATOM 1039 C C . ILE A 1 129 ? -14.878 -5.575 17.207 1.00 70.94 129 ILE A C 1
ATOM 1041 O O . ILE A 1 129 ? -15.919 -5.221 16.657 1.00 70.94 129 ILE A O 1
ATOM 1045 N N . LYS A 1 130 ? -14.726 -6.777 17.768 1.00 76.62 130 LYS A N 1
ATOM 1046 C CA . LYS A 1 130 ? -15.757 -7.818 17.796 1.00 76.62 130 LYS A CA 1
ATOM 1047 C C . LYS A 1 130 ? -17.034 -7.329 18.484 1.00 76.62 130 LYS A C 1
ATOM 1049 O O . LYS A 1 130 ? -18.084 -7.339 17.852 1.00 76.62 130 LYS A O 1
ATOM 1054 N N . THR A 1 131 ? -16.936 -6.768 19.692 1.00 78.69 131 THR A N 1
ATOM 1055 C CA . THR A 1 131 ? -18.094 -6.194 20.406 1.00 78.69 131 THR A CA 1
ATOM 1056 C C . THR A 1 131 ? -18.779 -5.094 19.589 1.00 78.69 131 THR A C 1
ATOM 1058 O O . THR A 1 131 ? -19.999 -4.945 19.601 1.00 78.69 131 THR A O 1
ATOM 1061 N N . ARG A 1 132 ? -18.005 -4.297 18.843 1.00 66.94 132 ARG A N 1
ATOM 1062 C CA . ARG A 1 132 ? -18.558 -3.229 18.004 1.00 66.94 132 ARG A CA 1
ATOM 1063 C C . ARG A 1 132 ? -19.285 -3.771 16.770 1.00 66.94 132 ARG A C 1
ATOM 1065 O O . ARG A 1 132 ? -20.274 -3.166 16.368 1.00 66.94 132 ARG A O 1
ATOM 1072 N N . ILE A 1 133 ? -18.827 -4.883 16.196 1.00 67.69 133 ILE A N 1
ATOM 1073 C CA . ILE A 1 133 ? -19.523 -5.586 15.108 1.00 67.69 133 ILE A CA 1
ATOM 1074 C C . ILE A 1 133 ? -20.834 -6.185 15.624 1.00 67.69 133 ILE A C 1
ATOM 1076 O O . ILE A 1 133 ? -21.878 -5.906 15.045 1.00 67.69 133 ILE A O 1
ATOM 1080 N N . GLU A 1 134 ? -20.804 -6.897 16.752 1.00 74.25 134 GLU A N 1
ATOM 1081 C CA . GLU A 1 134 ? -21.999 -7.494 17.373 1.00 74.25 134 GLU A CA 1
ATOM 1082 C C . GLU A 1 134 ? -23.068 -6.430 17.690 1.00 74.25 134 GLU A C 1
ATOM 1084 O O . GLU A 1 134 ? -24.253 -6.610 17.405 1.00 74.25 134 GLU A O 1
ATOM 1089 N N . ASN A 1 135 ? -22.653 -5.260 18.191 1.00 75.31 135 ASN A N 1
ATOM 1090 C CA . ASN A 1 135 ? -23.563 -4.135 18.421 1.00 75.31 135 ASN A CA 1
ATOM 1091 C C . ASN A 1 135 ? -24.177 -3.595 17.119 1.00 75.31 135 ASN A C 1
ATOM 1093 O O . ASN A 1 135 ? -25.366 -3.274 17.083 1.00 75.31 135 ASN A O 1
ATOM 1097 N N . LEU A 1 136 ? -23.396 -3.493 16.040 1.00 64.50 136 LEU A N 1
ATOM 1098 C CA . LEU A 1 136 ? -23.898 -3.045 14.736 1.00 64.50 136 LEU A CA 1
ATOM 1099 C C . LEU A 1 136 ? -24.887 -4.049 14.131 1.00 64.50 136 LEU A C 1
ATOM 1101 O O . LEU A 1 136 ? -25.906 -3.634 13.581 1.00 64.50 136 LEU A O 1
ATOM 1105 N N . GLU A 1 137 ? -24.630 -5.348 14.269 1.00 74.44 137 GLU A N 1
ATOM 1106 C CA . GLU A 1 137 ? -25.545 -6.410 13.835 1.00 74.44 137 GLU A CA 1
ATOM 1107 C C . GLU A 1 137 ? -26.858 -6.393 14.628 1.00 74.44 137 GLU A C 1
ATOM 1109 O O . GLU A 1 137 ? -27.933 -6.471 14.033 1.00 74.44 137 GLU A O 1
ATOM 1114 N N . SER A 1 138 ? -26.794 -6.167 15.944 1.00 79.50 138 SER A N 1
ATOM 1115 C CA . SER A 1 138 ? -27.984 -5.954 16.782 1.00 79.50 138 SER A CA 1
ATOM 1116 C C . SER A 1 138 ? -28.795 -4.734 16.323 1.00 79.50 138 SER A C 1
ATOM 1118 O O . SER A 1 138 ? -30.015 -4.797 16.163 1.00 79.50 138 SER A O 1
ATOM 1120 N N . THR A 1 139 ? -28.111 -3.630 16.006 1.00 80.75 139 THR A N 1
ATOM 1121 C CA . THR A 1 139 ? -28.767 -2.405 15.518 1.00 80.75 139 THR A CA 1
ATOM 1122 C C . THR A 1 139 ? -29.441 -2.638 14.164 1.00 80.75 139 THR A C 1
ATOM 1124 O O . THR A 1 139 ? -30.549 -2.156 13.931 1.00 80.75 139 THR A O 1
ATOM 1127 N N . ARG A 1 140 ? -28.804 -3.419 13.283 1.00 77.62 140 ARG A N 1
ATOM 1128 C CA . ARG A 1 140 ? -29.368 -3.817 11.991 1.00 77.62 140 ARG A CA 1
ATOM 1129 C C . ARG A 1 140 ? -30.625 -4.672 12.162 1.00 77.62 140 ARG A C 1
ATOM 1131 O O . ARG A 1 140 ? -31.633 -4.366 11.539 1.00 77.62 140 ARG A O 1
ATOM 1138 N N . SER A 1 141 ? -30.600 -5.665 13.052 1.00 82.81 141 SER A N 1
ATOM 1139 C CA . SER A 1 141 ? -31.777 -6.492 13.346 1.00 82.81 141 SER A CA 1
ATOM 1140 C C . SER A 1 141 ? -32.954 -5.663 13.878 1.00 82.81 141 SER A C 1
ATOM 1142 O O . SER A 1 141 ? -34.104 -5.927 13.528 1.00 82.81 141 SER A O 1
ATOM 1144 N N . ASN A 1 142 ? -32.679 -4.640 14.695 1.00 84.69 142 ASN A N 1
ATOM 1145 C CA . ASN A 1 142 ? -33.708 -3.722 15.191 1.00 84.69 142 ASN A CA 1
ATOM 1146 C C . ASN A 1 142 ? -34.309 -2.870 14.065 1.00 84.69 142 ASN A C 1
ATOM 1148 O O . ASN A 1 142 ? -35.521 -2.657 14.035 1.00 84.69 142 ASN A O 1
ATOM 1152 N N . PHE A 1 143 ? -33.478 -2.406 13.130 1.00 77.81 143 PHE A N 1
ATOM 1153 C CA . PHE A 1 143 ? -33.938 -1.651 11.967 1.00 77.81 143 PHE A CA 1
ATOM 1154 C C . PHE A 1 143 ? -34.808 -2.505 11.036 1.00 77.81 143 PHE A C 1
ATOM 1156 O O . PHE A 1 143 ? -35.884 -2.062 10.640 1.00 77.81 143 PHE A O 1
ATOM 1163 N N . ASP A 1 144 ? -34.390 -3.739 10.744 1.00 85.94 144 ASP A N 1
ATOM 1164 C CA . ASP A 1 144 ? -35.153 -4.663 9.897 1.00 85.94 144 ASP A CA 1
ATOM 1165 C C . ASP A 1 144 ? -36.527 -4.981 10.526 1.00 85.94 144 ASP A C 1
ATOM 1167 O O . ASP A 1 144 ? -37.555 -4.896 9.856 1.00 85.94 144 ASP A O 1
ATOM 1171 N N . SER A 1 145 ? -36.575 -5.228 11.841 1.00 89.75 145 SER A N 1
ATOM 1172 C CA . SER A 1 145 ? -37.829 -5.424 12.593 1.00 89.75 145 SER A CA 1
ATOM 1173 C C . SER A 1 145 ? -38.758 -4.198 12.546 1.00 89.75 145 SER A C 1
ATOM 1175 O O . SER A 1 145 ? -39.974 -4.310 12.347 1.00 89.75 145 SER A O 1
ATOM 1177 N N . TRP A 1 146 ? -38.192 -2.995 12.675 1.00 86.88 146 TRP A N 1
ATOM 1178 C CA . TRP A 1 146 ? -38.948 -1.748 12.566 1.00 86.88 146 TRP A CA 1
ATOM 1179 C C . TRP A 1 146 ? -39.505 -1.528 11.152 1.00 86.88 146 TRP A C 1
ATOM 1181 O O . TRP A 1 146 ? -40.667 -1.147 11.004 1.00 86.88 146 TRP A O 1
ATOM 1191 N N . MET A 1 147 ? -38.725 -1.841 10.113 1.00 81.06 147 MET A N 1
ATOM 1192 C CA . MET A 1 147 ? -39.168 -1.765 8.718 1.00 81.06 147 MET A CA 1
ATOM 1193 C C . MET A 1 147 ? -40.330 -2.721 8.427 1.00 81.06 147 MET A C 1
ATOM 1195 O O . MET A 1 147 ? -41.292 -2.322 7.768 1.00 81.06 147 MET A O 1
ATOM 1199 N N . GLU A 1 148 ? -40.295 -3.947 8.952 1.00 91.44 148 GLU A N 1
ATOM 1200 C CA . GLU A 1 148 ? -41.423 -4.883 8.838 1.00 91.44 148 GLU A CA 1
ATOM 1201 C C . GLU A 1 148 ? -42.673 -4.373 9.572 1.00 91.44 148 GLU A C 1
ATOM 1203 O O . GLU A 1 148 ? -43.792 -4.500 9.073 1.00 91.44 148 GLU A O 1
ATOM 1208 N N . THR A 1 149 ? -42.498 -3.692 10.709 1.00 92.06 149 THR A N 1
ATOM 1209 C CA . THR A 1 149 ? -43.612 -3.052 11.430 1.00 92.06 149 THR A CA 1
ATOM 1210 C C . THR A 1 149 ? -44.259 -1.931 10.610 1.00 92.06 149 THR A C 1
ATOM 1212 O O . THR A 1 149 ? -45.484 -1.803 10.611 1.00 92.06 149 THR A O 1
ATOM 1215 N N . ILE A 1 150 ? -43.466 -1.125 9.896 1.00 85.56 150 ILE A N 1
ATOM 1216 C CA . ILE A 1 150 ? -43.986 -0.067 9.013 1.00 85.56 150 ILE A CA 1
ATOM 1217 C C . ILE A 1 150 ? -44.762 -0.669 7.844 1.00 85.56 150 ILE A C 1
ATOM 1219 O O . ILE A 1 150 ? -45.874 -0.224 7.563 1.00 85.56 150 ILE A O 1
ATOM 1223 N N . LYS A 1 151 ? -44.212 -1.701 7.191 1.00 92.38 151 LYS A N 1
ATOM 1224 C CA . LYS A 1 151 ? -44.893 -2.385 6.081 1.00 92.38 151 LYS A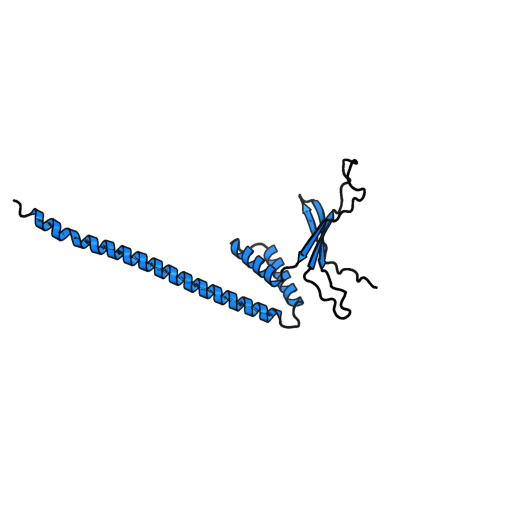 CA 1
ATOM 1225 C C . LYS A 1 151 ? -46.250 -2.938 6.506 1.00 92.38 151 LYS A C 1
ATOM 1227 O O . LYS A 1 151 ? -47.216 -2.802 5.762 1.00 92.38 151 LYS A O 1
ATOM 1232 N N . LYS A 1 152 ? -46.330 -3.520 7.707 1.00 92.88 152 LYS A N 1
ATOM 1233 C CA . LYS A 1 152 ? -47.580 -4.069 8.236 1.00 92.88 152 LYS A CA 1
ATOM 1234 C C . LYS A 1 152 ? -48.649 -2.990 8.438 1.00 92.88 152 LYS A C 1
ATOM 1236 O O . LYS A 1 152 ? -49.769 -3.176 7.984 1.00 92.88 152 LYS A O 1
ATOM 1241 N N . ARG A 1 153 ? -48.294 -1.839 9.026 1.00 88.44 153 ARG A N 1
ATOM 1242 C CA . ARG A 1 153 ? -49.250 -0.727 9.210 1.00 88.44 153 ARG A CA 1
ATOM 1243 C C . ARG A 1 153 ? -49.791 -0.193 7.887 1.00 88.44 153 ARG A C 1
ATOM 1245 O O . ARG A 1 153 ? -50.981 0.062 7.792 1.00 88.44 153 ARG A O 1
ATOM 1252 N N . GLY A 1 154 ? -48.936 -0.079 6.868 1.00 86.75 154 GLY A N 1
ATOM 1253 C CA . GLY A 1 154 ? -49.377 0.351 5.540 1.00 86.75 154 GLY A CA 1
ATOM 1254 C C . GLY A 1 154 ? -50.389 -0.607 4.899 1.00 86.75 154 GLY A C 1
ATOM 1255 O O . GLY A 1 154 ? -51.292 -0.157 4.204 1.00 86.75 154 GLY A O 1
ATOM 1256 N N . HIS A 1 155 ? -50.270 -1.914 5.154 1.00 87.06 155 HIS A N 1
ATOM 1257 C CA . HIS A 1 155 ? -51.253 -2.903 4.703 1.00 87.06 155 HIS A CA 1
ATOM 1258 C C . HIS A 1 155 ? -52.569 -2.823 5.485 1.00 87.06 155 HIS A C 1
ATOM 1260 O O . HIS A 1 155 ? -53.632 -2.860 4.870 1.00 87.06 155 HIS A O 1
ATOM 1266 N N . ASP A 1 156 ? -52.502 -2.684 6.810 1.00 87.19 156 ASP A N 1
ATOM 1267 C CA . ASP A 1 156 ? -53.695 -2.603 7.660 1.00 87.19 156 ASP A CA 1
ATOM 1268 C C . ASP A 1 156 ? -54.527 -1.337 7.338 1.00 87.19 156 ASP A C 1
ATOM 1270 O O . ASP A 1 156 ? -55.752 -1.408 7.258 1.00 87.19 156 ASP A O 1
ATOM 1274 N N . GLU A 1 157 ? -53.876 -0.198 7.057 1.00 84.12 157 GLU A N 1
ATOM 1275 C CA . GLU A 1 157 ? -54.546 1.049 6.639 1.00 84.12 157 GLU A CA 1
ATOM 1276 C C . GLU A 1 157 ? -55.216 0.935 5.257 1.00 84.12 157 GLU A C 1
ATOM 1278 O O . GLU A 1 157 ? -56.300 1.480 5.050 1.00 84.12 157 GLU A O 1
ATOM 1283 N N . GLN A 1 158 ? -54.611 0.203 4.313 1.00 78.56 158 GLN A N 1
ATOM 1284 C CA . GLN A 1 158 ? -55.224 -0.046 3.001 1.00 78.56 158 GLN A CA 1
ATOM 1285 C C . GLN A 1 158 ? -56.427 -0.987 3.093 1.00 78.56 158 GLN A C 1
ATOM 1287 O O . GLN A 1 158 ? -57.411 -0.783 2.387 1.00 78.56 158 GLN A O 1
ATOM 1292 N N . GLN A 1 159 ? -56.374 -1.994 3.968 1.00 76.06 159 GLN A N 1
ATOM 1293 C CA . GLN A 1 159 ? -57.487 -2.921 4.170 1.00 76.06 159 GLN A CA 1
ATOM 1294 C C . GLN A 1 159 ? -58.708 -2.199 4.765 1.00 76.06 159 GLN A C 1
ATOM 1296 O O . GLN A 1 159 ? -59.830 -2.416 4.320 1.00 76.06 159 GLN A O 1
ATOM 1301 N N . GLN A 1 160 ? -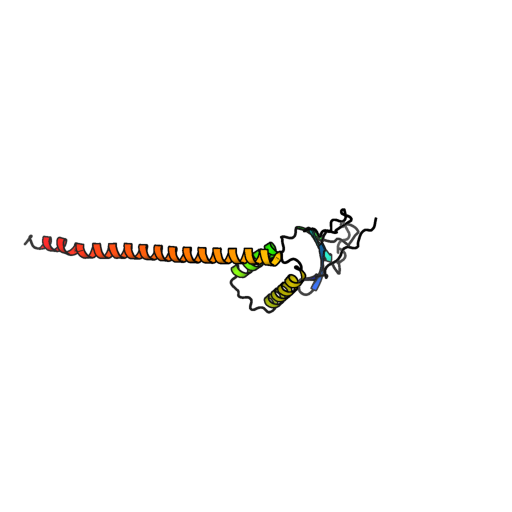58.482 -1.268 5.698 1.00 75.31 160 GLN A N 1
ATOM 1302 C CA . GLN A 1 160 ? -59.550 -0.517 6.360 1.00 75.31 160 GLN A CA 1
ATOM 1303 C C . GLN A 1 160 ? -60.296 0.448 5.416 1.00 75.31 160 GLN A C 1
ATOM 1305 O O . GLN A 1 160 ? -61.488 0.674 5.602 1.00 75.31 160 GLN A O 1
ATOM 1310 N N . GLN A 1 161 ? -59.636 0.967 4.372 1.00 70.75 161 GLN A N 1
ATOM 1311 C CA . GLN A 1 161 ? -60.297 1.767 3.328 1.00 70.75 161 GLN A CA 1
ATOM 1312 C C . GLN A 1 161 ? -61.188 0.938 2.396 1.00 70.75 161 GLN A C 1
ATOM 1314 O O . GLN A 1 161 ? -62.203 1.446 1.928 1.00 70.75 161 GLN A O 1
ATOM 1319 N N . VAL A 1 162 ? -60.826 -0.318 2.123 1.00 71.69 162 VAL A N 1
ATOM 1320 C CA . VAL A 1 162 ? -61.631 -1.205 1.267 1.00 71.69 162 VAL A CA 1
ATOM 1321 C C . VAL A 1 162 ? -62.905 -1.643 1.993 1.00 71.69 162 VAL A C 1
ATOM 1323 O O . VAL A 1 162 ? -63.975 -1.658 1.388 1.00 71.69 162 VAL A O 1
ATOM 1326 N N . ASP A 1 163 ? -62.811 -1.920 3.294 1.00 69.75 163 ASP A N 1
ATOM 1327 C CA . ASP A 1 163 ? -63.961 -2.358 4.091 1.00 69.75 163 ASP A CA 1
ATOM 1328 C C . ASP A 1 163 ? -64.981 -1.217 4.334 1.00 69.75 163 ASP A C 1
ATOM 1330 O O . ASP A 1 163 ? -66.182 -1.473 4.388 1.00 69.75 163 ASP A O 1
ATOM 1334 N N . GLU A 1 164 ? -64.551 0.053 4.414 1.00 67.12 164 GLU A N 1
ATOM 1335 C CA . GLU A 1 164 ? -65.478 1.200 4.515 1.00 67.12 164 GLU A CA 1
ATOM 1336 C C . GLU A 1 164 ? -66.218 1.510 3.198 1.00 67.12 164 GLU A C 1
ATOM 1338 O O . GLU A 1 164 ? -67.320 2.065 3.226 1.00 67.12 164 GLU A O 1
ATOM 1343 N N . GLU A 1 165 ? -65.659 1.146 2.038 1.00 61.41 165 GLU A N 1
ATOM 1344 C CA . GLU A 1 165 ? -66.284 1.407 0.733 1.00 61.41 165 GLU A CA 1
ATOM 1345 C C . GLU A 1 165 ? -67.360 0.357 0.371 1.00 61.41 165 GLU A C 1
ATOM 1347 O O . GLU A 1 165 ? -68.307 0.664 -0.361 1.00 61.41 165 GLU A O 1
ATOM 1352 N N . GLU A 1 166 ? -67.295 -0.858 0.935 1.00 59.88 166 GLU A N 1
ATOM 1353 C CA . GLU A 1 166 ? -68.296 -1.914 0.696 1.00 59.88 166 GLU A CA 1
ATOM 1354 C C . GLU A 1 166 ? -69.618 -1.737 1.471 1.00 59.88 166 GLU A C 1
ATOM 1356 O O . GLU A 1 166 ? -70.639 -2.292 1.050 1.00 59.88 166 GLU A O 1
ATOM 1361 N N . ASP A 1 167 ? -69.668 -0.909 2.521 1.00 56.91 167 ASP A N 1
ATOM 1362 C CA . ASP A 1 167 ? -70.900 -0.651 3.290 1.00 56.91 167 ASP A CA 1
ATOM 1363 C C . ASP A 1 167 ? -71.762 0.514 2.739 1.00 56.91 167 ASP A C 1
ATOM 1365 O O . ASP A 1 167 ? -72.933 0.672 3.113 1.00 56.91 167 ASP A O 1
ATOM 1369 N N . GLU A 1 168 ? -71.267 1.291 1.763 1.00 56.59 168 GLU A N 1
ATOM 1370 C CA . GLU A 1 168 ? -72.006 2.413 1.150 1.00 56.59 168 GLU A CA 1
ATOM 1371 C C . GLU A 1 168 ? -72.960 2.116 -0.054 1.00 56.59 168 GLU A C 1
ATOM 1373 O O . GLU A 1 168 ? -73.559 3.069 -0.571 1.00 56.59 168 GLU A O 1
ATOM 1378 N N . PRO A 1 169 ? -73.222 0.879 -0.549 1.00 54.53 169 PRO A N 1
ATOM 1379 C CA . PRO A 1 169 ? -74.144 0.685 -1.679 1.00 54.53 169 PRO A CA 1
ATOM 1380 C C . PRO A 1 169 ? -75.614 0.456 -1.277 1.00 54.53 169 PRO A C 1
ATOM 1382 O O . PRO A 1 169 ? -76.502 0.458 -2.139 1.00 54.53 169 PRO A O 1
ATOM 1385 N N . SER A 1 170 ? -75.928 0.288 0.010 1.00 56.22 170 SER A N 1
ATOM 1386 C CA . SER A 1 170 ? -77.290 -0.053 0.457 1.00 56.22 170 SER A CA 1
ATOM 1387 C C . SER A 1 170 ? -78.234 1.160 0.554 1.00 56.22 170 SER A C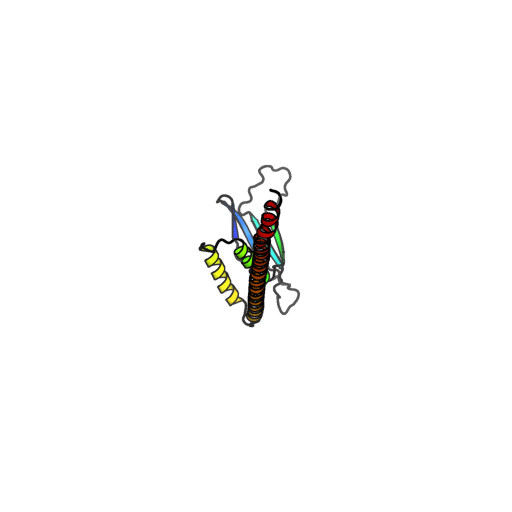 1
ATOM 1389 O O . SER A 1 170 ? -79.425 1.043 0.246 1.00 56.22 170 SER A O 1
ATOM 1391 N N . LEU A 1 171 ? -77.721 2.360 0.859 1.00 54.41 171 LEU A N 1
ATOM 1392 C CA . LEU A 1 171 ? -78.557 3.562 1.012 1.00 54.41 171 LEU A CA 1
ATOM 1393 C C . LEU A 1 171 ? -78.938 4.220 -0.328 1.00 54.41 171 LEU A C 1
ATOM 1395 O O . LEU A 1 171 ? -80.013 4.814 -0.454 1.00 54.41 171 LEU A O 1
ATOM 1399 N N . LYS A 1 172 ? -78.097 4.081 -1.363 1.00 56.03 172 LYS A N 1
ATOM 1400 C CA . LYS A 1 172 ? -78.371 4.630 -2.706 1.00 56.03 172 LYS A CA 1
ATOM 1401 C C . LYS A 1 172 ? -79.374 3.774 -3.500 1.00 56.03 172 LYS A C 1
ATOM 1403 O O . LYS A 1 172 ? -80.093 4.313 -4.338 1.00 56.03 172 LYS A O 1
ATOM 1408 N N . ARG A 1 173 ? -79.532 2.479 -3.184 1.00 55.34 173 ARG A N 1
ATOM 1409 C CA . ARG A 1 173 ? -80.521 1.590 -3.838 1.00 55.34 173 ARG A CA 1
ATOM 1410 C C . ARG A 1 173 ? -81.958 1.759 -3.327 1.00 55.34 173 ARG A C 1
ATOM 1412 O O . ARG A 1 173 ? -82.895 1.478 -4.072 1.00 55.34 173 ARG A O 1
ATOM 1419 N N . ALA A 1 174 ? -82.156 2.264 -2.108 1.00 56.97 174 ALA A N 1
ATOM 1420 C CA . ALA A 1 174 ? -83.493 2.472 -1.540 1.00 56.97 174 ALA A CA 1
ATOM 1421 C C . ALA A 1 174 ? -84.230 3.696 -2.126 1.00 56.97 174 ALA A C 1
ATOM 1423 O O . ALA A 1 174 ? -85.459 3.710 -2.171 1.00 56.97 174 ALA A O 1
ATOM 1424 N N . LYS A 1 175 ? -83.511 4.702 -2.645 1.00 57.16 175 LYS A N 1
ATOM 1425 C CA . LYS A 1 175 ? -84.129 5.922 -3.203 1.00 57.16 175 LYS A CA 1
ATOM 1426 C C . LYS A 1 175 ? -84.670 5.776 -4.633 1.00 57.16 175 LYS A C 1
ATOM 1428 O O . LYS A 1 175 ? -85.399 6.650 -5.083 1.00 57.16 175 LYS A O 1
ATOM 1433 N N . ALA A 1 176 ? -84.392 4.670 -5.326 1.00 56.59 176 ALA A N 1
ATOM 1434 C CA . ALA A 1 176 ? -84.862 4.446 -6.698 1.00 56.59 176 ALA A CA 1
ATOM 1435 C C . ALA A 1 176 ? -86.249 3.770 -6.803 1.00 56.59 176 ALA A C 1
ATOM 1437 O O . ALA A 1 176 ? -86.737 3.566 -7.909 1.00 56.59 176 ALA A O 1
ATOM 1438 N N . ARG A 1 177 ? -86.899 3.406 -5.685 1.00 55.25 177 ARG A N 1
ATOM 1439 C CA . ARG A 1 177 ? -88.198 2.695 -5.692 1.00 55.25 177 ARG A CA 1
ATOM 1440 C C . ARG A 1 177 ? -89.420 3.533 -5.299 1.00 55.25 177 ARG A C 1
ATOM 1442 O O . ARG A 1 177 ? -90.520 3.004 -5.332 1.00 55.25 177 ARG A O 1
ATOM 1449 N N . VAL A 1 178 ? -89.254 4.811 -4.958 1.00 55.34 178 VAL A N 1
ATOM 1450 C CA . VAL A 1 178 ? -90.368 5.690 -4.522 1.00 55.34 178 VAL A CA 1
ATOM 1451 C C . VAL A 1 178 ? -90.869 6.608 -5.654 1.00 55.34 178 VAL A C 1
ATOM 1453 O O . VAL A 1 178 ? -91.736 7.444 -5.441 1.00 55.34 178 VAL A O 1
ATOM 1456 N N . ALA A 1 179 ? -90.348 6.457 -6.875 1.00 52.97 179 ALA A N 1
ATOM 1457 C CA . ALA A 1 179 ? -90.679 7.315 -8.017 1.00 52.97 179 ALA A CA 1
ATOM 1458 C C . ALA A 1 179 ? -91.436 6.594 -9.153 1.00 52.97 179 ALA A C 1
ATOM 1460 O O . ALA A 1 179 ? -91.260 6.962 -10.311 1.00 52.97 179 ALA A O 1
ATOM 1461 N N . ASN A 1 180 ? -92.251 5.581 -8.836 1.00 46.06 180 ASN A N 1
ATOM 1462 C CA . ASN A 1 180 ? -93.220 4.981 -9.765 1.00 46.06 180 ASN A CA 1
ATOM 1463 C C . ASN A 1 180 ? -94.581 4.828 -9.091 1.00 46.06 180 ASN A C 1
ATOM 1465 O O . ASN A 1 180 ? -94.594 4.303 -7.955 1.00 46.06 180 ASN A O 1
#

InterPro domains:
  IPR003441 NAC domain [PS51005] (1-76)
  IPR036093 NAC domain superfamily [G3DSA:2.170.150.80] (5-79)
  IPR036093 NAC domain superfamily [SSF101941] (14-73)

Foldseek 3Di:
DDDPDWDKDDWDFDDDPNDGFWIKIKTWDFDVPDVPDRPTFQKIKIKIWGPDQDDPPDDPDDDPDSTDIDIDIDGDDDPVVVVVVVVVVVVVVPDDPPDPVVVVVVVVVVVVVVVPDPPCPVVVVVVVVVVVVVVVVVVVVVVVVVVVVVVVVVVVVVVVVVVVVVVPPPVVVVVVPPPD

Secondary structure (DSSP, 8-state):
---PPP-BPPPEEEEETTEEEEEEEEEEEE-TTSTT---EEEEEEEEEEESS-PPPSS-SSS-S-----EEEEEEPPPHHHHHHHHHHHHHHT-----SHHHHHHHHHHHHHHHTS-SSSHHHHHHHHHHHHHHHHHHHHHHHHHHHHHHHHHHHHHHHHHHHHHHTTTHHHHHTTSS--

Organism: NCBI:txid152371

Sequence (180 aa):
MGVGSPIHGPSIYLASEGEIMGERRSLVYYNSKKKISTKKTRWIMNEYRLLNPRPPSCPTHLPKDPFWTLCKIGETEEPLVMMIKFFLTSARTHLAPRTSEARLQAYWFITTLDQLDDNGAMMRKLEMIKTRIENLESTRSNFDSWMETIKKRGHDEQQQQVDEEEDEPSLKRAKARVAN

pLDDT: mean 71.81, std 15.39, range [38.12, 96.44]